Protein AF-A0A8J6C4V1-F1 (afdb_monomer_lite)

Structure (mmCIF, N/CA/C/O backbone):
data_AF-A0A8J6C4V1-F1
#
_entry.id   AF-A0A8J6C4V1-F1
#
loop_
_atom_site.group_PDB
_atom_site.id
_atom_site.type_symbol
_atom_site.label_atom_id
_atom_site.label_alt_id
_atom_site.label_comp_id
_atom_site.label_asym_id
_atom_site.label_entity_id
_atom_site.label_seq_id
_atom_site.pdbx_PDB_ins_code
_atom_site.Cartn_x
_atom_site.Cartn_y
_atom_site.Cartn_z
_atom_site.occupancy
_atom_site.B_iso_or_equiv
_atom_site.auth_seq_id
_atom_site.auth_comp_id
_atom_site.auth_asym_id
_atom_site.auth_atom_id
_atom_site.pdbx_PDB_model_num
ATOM 1 N N . MET A 1 1 ? 63.779 0.319 -56.008 1.00 41.22 1 MET A N 1
ATOM 2 C CA . MET A 1 1 ? 62.792 0.866 -55.053 1.00 41.22 1 MET A CA 1
ATOM 3 C C . MET A 1 1 ? 61.398 0.497 -55.548 1.00 41.22 1 MET A C 1
ATOM 5 O O . MET A 1 1 ? 60.950 1.071 -56.529 1.00 41.22 1 MET A O 1
ATOM 9 N N . ARG A 1 2 ? 60.771 -0.542 -54.977 1.00 37.91 2 ARG A N 1
ATOM 10 C CA . ARG A 1 2 ? 59.456 -1.060 -55.395 1.00 37.91 2 ARG A CA 1
ATOM 11 C C . ARG A 1 2 ? 58.472 -0.975 -54.223 1.00 37.91 2 ARG A C 1
ATOM 13 O O . ARG A 1 2 ? 58.735 -1.570 -53.189 1.00 37.91 2 ARG A O 1
ATOM 20 N N . GLY A 1 3 ? 57.364 -0.270 -54.456 1.00 39.12 3 GLY A N 1
ATOM 21 C CA . GLY A 1 3 ? 56.020 -0.587 -53.962 1.00 39.12 3 GLY A CA 1
ATOM 22 C C . GLY A 1 3 ? 55.715 -0.387 -52.476 1.00 39.12 3 GLY A C 1
ATOM 23 O O . GLY A 1 3 ? 55.813 -1.331 -51.702 1.00 39.12 3 GLY A O 1
ATOM 24 N N . SER A 1 4 ? 55.184 0.789 -52.120 1.00 46.56 4 SER A N 1
ATOM 25 C CA . SER A 1 4 ? 54.260 0.918 -50.984 1.00 46.56 4 SER A CA 1
ATOM 26 C C . SER A 1 4 ? 52.983 0.139 -51.295 1.00 46.56 4 SER A C 1
ATOM 28 O O . SER A 1 4 ? 52.171 0.576 -52.110 1.00 46.56 4 SER A O 1
ATOM 30 N N . ALA A 1 5 ? 52.796 -1.011 -50.650 1.00 43.22 5 ALA A N 1
ATOM 31 C CA . ALA A 1 5 ? 51.508 -1.685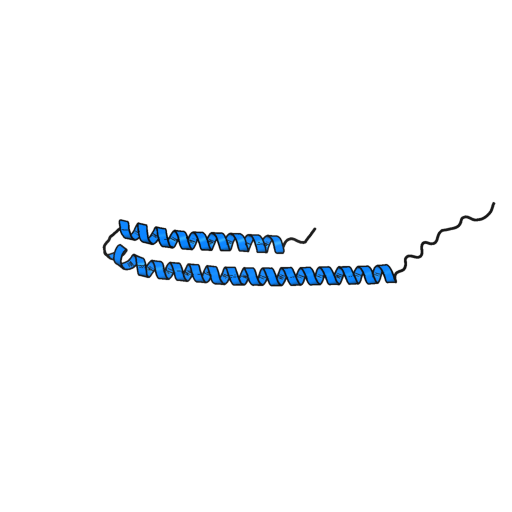 -50.609 1.00 43.22 5 ALA A CA 1
ATOM 32 C C . ALA A 1 5 ? 50.603 -0.946 -49.611 1.00 43.22 5 ALA A C 1
ATOM 34 O O . ALA A 1 5 ? 50.676 -1.152 -48.401 1.00 43.22 5 ALA A O 1
ATOM 35 N N . MET A 1 6 ? 49.758 -0.056 -50.134 1.00 44.97 6 MET A N 1
ATOM 36 C CA . MET A 1 6 ? 48.540 0.388 -49.458 1.00 44.97 6 MET A CA 1
ATOM 37 C C . MET A 1 6 ? 47.681 -0.854 -49.182 1.00 44.97 6 MET A C 1
ATOM 39 O O . MET A 1 6 ? 47.063 -1.406 -50.091 1.00 44.97 6 MET A O 1
ATOM 43 N N . SER A 1 7 ? 47.663 -1.314 -47.930 1.00 46.81 7 SER A N 1
ATOM 44 C CA . SER A 1 7 ? 46.695 -2.301 -47.453 1.00 46.81 7 SER A CA 1
ATOM 45 C C . SER A 1 7 ? 45.325 -1.631 -47.386 1.00 46.81 7 SER A C 1
ATOM 47 O O . SER A 1 7 ? 44.986 -0.977 -46.401 1.00 46.81 7 SER A O 1
ATOM 49 N N . LEU A 1 8 ? 44.553 -1.765 -48.463 1.00 43.28 8 LEU A N 1
ATOM 50 C CA . LEU A 1 8 ? 43.156 -1.360 -48.531 1.00 43.28 8 LEU A CA 1
ATOM 51 C C . LEU A 1 8 ? 42.333 -2.351 -47.694 1.00 43.28 8 LEU A C 1
ATOM 53 O O . LEU A 1 8 ? 41.912 -3.402 -48.176 1.00 43.28 8 LEU A O 1
ATOM 57 N N . THR A 1 9 ? 42.141 -2.050 -46.412 1.00 50.72 9 THR A N 1
ATOM 58 C CA . THR A 1 9 ? 41.232 -2.804 -45.546 1.00 50.72 9 THR A CA 1
ATOM 59 C C . THR A 1 9 ? 39.810 -2.568 -46.050 1.00 50.72 9 THR A C 1
ATOM 61 O O . THR A 1 9 ? 39.191 -1.548 -45.751 1.00 50.72 9 THR A O 1
ATOM 64 N N . ALA A 1 10 ? 39.299 -3.485 -46.870 1.00 47.03 10 ALA A N 1
ATOM 65 C CA . ALA A 1 10 ? 37.910 -3.491 -47.297 1.00 47.03 10 ALA A CA 1
ATOM 66 C C . ALA A 1 10 ? 37.016 -3.670 -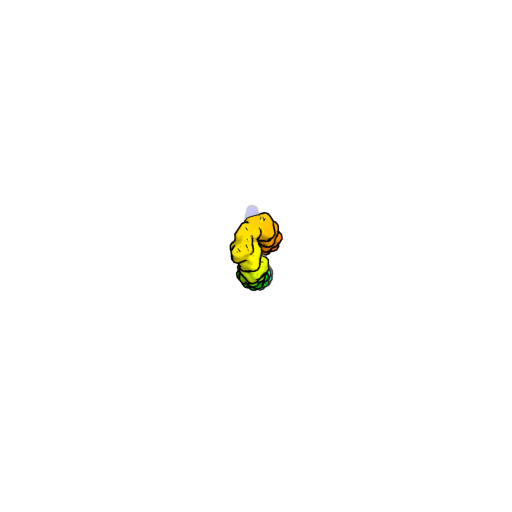46.058 1.00 47.03 10 ALA A C 1
ATOM 68 O O . ALA A 1 10 ? 36.832 -4.779 -45.557 1.00 47.03 10 ALA A O 1
ATOM 69 N N . GLN A 1 11 ? 36.482 -2.567 -45.531 1.00 53.81 11 GLN A N 1
ATOM 70 C CA . GLN A 1 11 ? 35.389 -2.612 -44.567 1.00 53.81 11 GLN A CA 1
ATOM 71 C C . GLN A 1 11 ? 34.190 -3.239 -45.278 1.00 53.81 11 GLN A C 1
ATOM 73 O O . GLN A 1 11 ? 33.615 -2.626 -46.170 1.00 53.81 11 GLN A O 1
ATOM 78 N N . ASN A 1 12 ? 33.844 -4.476 -44.922 1.00 55.84 12 ASN A N 1
ATOM 79 C CA . ASN A 1 12 ? 32.682 -5.169 -45.466 1.00 55.84 12 ASN A CA 1
ATOM 80 C C . ASN A 1 12 ? 31.396 -4.518 -44.902 1.00 55.84 12 ASN A C 1
ATOM 82 O O . ASN A 1 12 ? 31.078 -4.733 -43.726 1.00 55.84 12 AS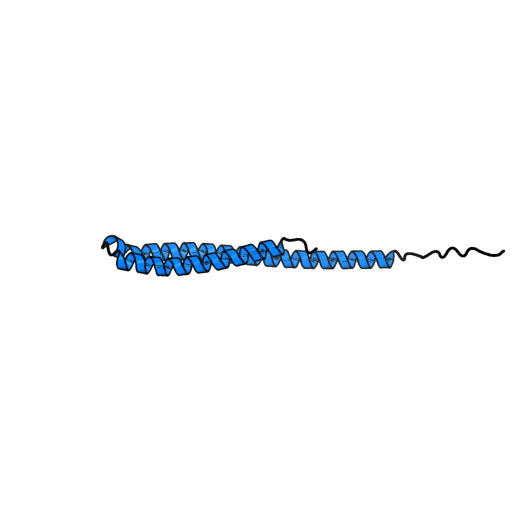N A O 1
ATOM 86 N N . PRO A 1 13 ? 30.642 -3.725 -45.690 1.00 56.53 13 PRO A N 1
ATOM 87 C CA . PRO A 1 13 ? 29.493 -2.965 -45.188 1.00 56.53 13 PRO A CA 1
ATOM 88 C C . PRO A 1 13 ? 28.340 -3.881 -44.752 1.00 56.53 13 PRO A C 1
ATOM 90 O O . PRO A 1 13 ? 27.543 -3.507 -43.892 1.00 56.53 13 PRO A O 1
ATOM 93 N N . ALA A 1 14 ? 28.286 -5.110 -45.279 1.00 57.16 14 ALA A N 1
ATOM 94 C CA . ALA A 1 14 ? 27.292 -6.108 -44.900 1.00 57.16 14 ALA A CA 1
ATOM 95 C C . ALA A 1 14 ? 27.454 -6.561 -43.435 1.00 57.16 14 ALA A C 1
ATOM 97 O O . ALA A 1 14 ? 26.462 -6.706 -42.724 1.00 57.16 14 ALA A O 1
ATOM 98 N N . GLY A 1 15 ? 28.692 -6.706 -42.945 1.00 56.50 15 GLY A N 1
ATOM 99 C CA . GLY A 1 15 ? 28.966 -7.069 -41.548 1.00 56.50 15 GLY A CA 1
ATOM 100 C C . GLY A 1 15 ? 28.569 -5.970 -40.556 1.00 56.50 15 GLY A C 1
ATOM 101 O O . GLY A 1 15 ? 27.987 -6.254 -39.508 1.00 56.50 15 GLY A O 1
ATOM 102 N N . ALA A 1 16 ? 28.802 -4.703 -40.913 1.00 60.34 16 ALA A N 1
ATOM 103 C CA . ALA A 1 16 ? 28.376 -3.549 -40.120 1.00 60.34 16 ALA A CA 1
ATOM 104 C C . ALA A 1 16 ? 26.841 -3.383 -40.103 1.00 60.34 16 ALA A C 1
ATOM 106 O O . ALA A 1 16 ? 26.258 -3.024 -39.075 1.00 60.34 16 ALA A O 1
ATOM 107 N N . PHE A 1 17 ? 26.167 -3.697 -41.213 1.00 60.66 17 PHE A N 1
ATOM 108 C CA . PHE A 1 17 ? 24.708 -3.639 -41.324 1.00 60.66 17 PHE A CA 1
ATOM 109 C C . PHE A 1 17 ? 24.006 -4.743 -40.515 1.00 60.66 17 PHE A C 1
ATOM 111 O O . PHE A 1 17 ? 23.119 -4.449 -39.717 1.00 60.66 17 PHE A O 1
ATOM 118 N N . VAL A 1 18 ? 24.445 -6.001 -40.623 1.00 66.75 18 VAL A N 1
ATOM 119 C CA . VAL A 1 18 ? 23.875 -7.107 -39.826 1.00 66.75 18 VAL A CA 1
ATOM 120 C C . VAL A 1 18 ? 24.123 -6.899 -38.327 1.00 66.75 18 VAL A C 1
ATOM 122 O O . VAL A 1 18 ? 23.217 -7.098 -37.518 1.00 66.75 18 VAL A O 1
ATOM 125 N N . THR A 1 19 ? 25.306 -6.405 -37.946 1.00 64.44 19 THR A N 1
ATOM 126 C CA . THR A 1 19 ? 25.625 -6.095 -36.540 1.00 64.44 19 THR A CA 1
ATOM 127 C C . THR A 1 19 ? 24.753 -4.962 -35.987 1.00 64.44 19 THR A C 1
ATOM 129 O O . THR A 1 19 ? 24.267 -5.037 -34.856 1.00 64.44 19 THR A O 1
ATOM 132 N N . SER A 1 20 ? 24.505 -3.914 -36.778 1.00 61.41 20 SER A N 1
ATOM 133 C CA . SER A 1 20 ? 23.657 -2.792 -36.355 1.00 61.41 20 SER A CA 1
ATOM 134 C C . SER A 1 20 ? 22.170 -3.153 -36.291 1.00 61.41 20 SER A C 1
ATOM 136 O O . SER A 1 20 ? 21.485 -2.674 -35.388 1.00 61.41 20 SER A O 1
ATOM 138 N N . ILE A 1 21 ? 21.674 -4.037 -37.163 1.00 66.44 21 ILE A N 1
ATOM 139 C CA . ILE A 1 21 ? 20.314 -4.590 -37.061 1.00 66.44 21 ILE A CA 1
ATOM 140 C C . ILE A 1 21 ? 20.173 -5.469 -35.816 1.00 66.44 21 ILE A C 1
ATOM 142 O O . ILE A 1 21 ? 19.238 -5.268 -35.041 1.00 66.44 21 ILE A O 1
ATOM 146 N N . GLY A 1 22 ? 21.111 -6.393 -35.581 1.00 62.47 22 GLY A N 1
ATOM 147 C CA . GLY A 1 22 ? 21.084 -7.275 -34.410 1.00 62.47 22 GLY A CA 1
ATOM 148 C C . GLY A 1 22 ? 21.048 -6.497 -33.091 1.00 62.47 22 GLY A C 1
ATOM 149 O O . GLY A 1 22 ? 20.217 -6.778 -32.230 1.00 62.47 22 GLY A O 1
ATOM 150 N N . LYS A 1 23 ? 21.865 -5.441 -32.974 1.00 60.06 23 LYS A N 1
ATOM 151 C CA . LYS A 1 23 ? 21.894 -4.561 -31.793 1.00 60.06 23 LYS A CA 1
ATOM 152 C C . LYS A 1 23 ? 20.604 -3.748 -31.611 1.00 60.06 23 LYS A C 1
ATOM 154 O O . LYS A 1 23 ? 20.192 -3.493 -30.485 1.00 60.06 23 LYS A O 1
ATOM 159 N N . ARG A 1 24 ? 19.948 -3.325 -32.697 1.00 57.81 24 ARG A N 1
ATOM 160 C CA . ARG A 1 24 ? 18.660 -2.605 -32.623 1.00 57.81 24 ARG A CA 1
ATOM 161 C C . ARG A 1 24 ? 17.524 -3.520 -32.169 1.00 57.81 24 ARG A C 1
ATOM 163 O O . ARG A 1 24 ? 16.693 -3.098 -31.369 1.00 57.81 24 ARG A O 1
ATOM 170 N N . LEU A 1 25 ? 17.509 -4.765 -32.647 1.00 62.03 25 LEU A N 1
ATOM 171 C CA . LEU A 1 25 ? 16.508 -5.760 -32.260 1.00 62.03 25 LEU A CA 1
ATOM 172 C C . LEU A 1 25 ? 16.631 -6.149 -30.781 1.00 62.03 25 LEU A C 1
ATOM 174 O O . LEU A 1 25 ? 15.614 -6.187 -30.092 1.00 62.03 25 LEU A O 1
ATOM 178 N N . SER A 1 26 ? 17.850 -6.362 -30.272 1.00 63.91 26 SER A N 1
ATOM 179 C CA . SER A 1 26 ? 18.060 -6.696 -28.855 1.00 63.91 26 SER A CA 1
ATOM 180 C C . SER A 1 26 ? 17.635 -5.555 -27.927 1.00 63.91 26 SER A C 1
ATOM 182 O O . SER A 1 26 ? 16.855 -5.768 -27.006 1.00 63.91 26 SER A O 1
ATOM 184 N N . VAL A 1 27 ? 18.031 -4.315 -28.238 1.00 67.25 27 VAL A N 1
ATOM 185 C CA . VAL A 1 27 ? 17.645 -3.129 -27.452 1.00 67.25 27 VAL A CA 1
ATOM 186 C C . VAL A 1 27 ? 16.127 -2.914 -27.459 1.00 67.25 27 VAL A C 1
ATOM 188 O O . VAL A 1 27 ? 15.549 -2.542 -26.437 1.00 67.25 27 VAL A O 1
ATOM 191 N N . SER A 1 28 ? 15.459 -3.172 -28.587 1.00 63.91 28 SER A N 1
ATOM 192 C CA . SER A 1 28 ? 13.997 -3.100 -28.686 1.00 63.91 28 SER A CA 1
ATOM 193 C C . SER A 1 28 ? 13.299 -4.156 -27.821 1.00 63.91 28 SER A C 1
ATOM 195 O O . SER A 1 28 ? 12.315 -3.833 -27.154 1.00 63.91 28 SER A O 1
ATOM 197 N N . ALA A 1 29 ? 13.794 -5.397 -27.811 1.00 67.06 29 ALA A N 1
ATOM 198 C CA . ALA A 1 29 ? 13.246 -6.476 -26.989 1.00 67.06 29 ALA A CA 1
ATOM 199 C C . ALA A 1 29 ? 13.436 -6.203 -25.485 1.00 67.06 29 ALA A C 1
ATOM 201 O O . ALA A 1 29 ? 12.481 -6.321 -24.715 1.00 67.06 29 ALA A O 1
ATOM 202 N N . ASP A 1 30 ? 14.619 -5.733 -25.082 1.00 76.81 30 ASP A N 1
ATOM 203 C CA . ASP A 1 30 ? 14.916 -5.361 -23.692 1.00 76.81 30 ASP A CA 1
ATOM 204 C C . ASP A 1 30 ? 14.044 -4.192 -23.214 1.00 76.81 30 ASP A C 1
ATOM 206 O O . ASP A 1 30 ? 13.563 -4.159 -22.080 1.00 76.81 30 ASP A O 1
ATOM 210 N N . THR A 1 31 ? 13.789 -3.226 -24.096 1.00 81.44 31 THR A N 1
ATOM 211 C CA . THR A 1 31 ? 12.945 -2.065 -23.788 1.00 81.44 31 THR A CA 1
ATOM 212 C C . THR A 1 31 ? 11.478 -2.464 -23.635 1.00 81.44 31 THR A C 1
ATOM 214 O O . THR A 1 31 ? 10.831 -2.042 -22.676 1.00 81.44 31 THR A O 1
ATOM 217 N N . ALA A 1 32 ? 10.964 -3.328 -24.515 1.00 81.69 32 ALA A N 1
ATOM 218 C CA . ALA A 1 32 ? 9.611 -3.865 -24.402 1.00 81.69 32 ALA A CA 1
ATOM 219 C C . ALA A 1 32 ? 9.430 -4.699 -23.119 1.00 81.69 32 ALA A C 1
ATOM 221 O O . ALA A 1 32 ? 8.438 -4.527 -22.409 1.00 81.69 32 ALA A O 1
ATOM 222 N N . GLY A 1 33 ? 10.411 -5.540 -22.770 1.00 84.75 33 GLY A N 1
ATOM 223 C CA . GLY A 1 33 ? 10.386 -6.340 -21.542 1.00 84.75 33 GLY A CA 1
ATOM 224 C C . GLY A 1 33 ? 10.358 -5.485 -20.271 1.00 84.75 33 GLY A C 1
ATOM 225 O O . GLY A 1 33 ? 9.530 -5.717 -19.385 1.00 84.75 33 GLY A O 1
ATOM 226 N N . ARG A 1 34 ? 11.200 -4.443 -20.200 1.00 87.19 34 ARG A N 1
ATOM 227 C CA . ARG A 1 34 ? 11.200 -3.481 -19.082 1.00 87.19 34 ARG A CA 1
ATOM 228 C C . ARG A 1 34 ? 9.873 -2.730 -18.969 1.00 87.19 34 ARG A C 1
ATOM 230 O O . ARG A 1 34 ? 9.345 -2.603 -17.865 1.00 87.19 34 ARG A O 1
ATOM 237 N N . ALA A 1 35 ? 9.300 -2.302 -20.094 1.00 87.94 35 ALA A N 1
ATOM 238 C CA . ALA A 1 35 ? 8.023 -1.592 -20.116 1.00 87.94 35 ALA A CA 1
ATOM 239 C C . ALA A 1 35 ? 6.859 -2.456 -19.601 1.00 87.94 35 ALA A C 1
ATOM 241 O O . ALA A 1 35 ? 6.072 -1.987 -18.777 1.00 87.94 35 ALA A O 1
ATOM 242 N N . ILE A 1 36 ? 6.775 -3.723 -20.027 1.00 91.62 36 ILE A N 1
ATOM 243 C CA . ILE A 1 36 ? 5.756 -4.668 -19.538 1.00 91.62 36 ILE A CA 1
ATOM 244 C C . ILE A 1 36 ? 5.912 -4.874 -18.031 1.00 91.62 36 ILE A C 1
ATOM 246 O O . ILE A 1 36 ? 4.941 -4.745 -17.287 1.00 91.62 36 ILE A O 1
ATOM 250 N N . LYS A 1 37 ? 7.139 -5.123 -17.557 1.00 91.69 37 LYS A N 1
ATOM 251 C CA . LYS A 1 37 ? 7.400 -5.321 -16.127 1.00 91.69 37 LYS A CA 1
ATOM 252 C C . LYS A 1 37 ? 7.010 -4.091 -15.300 1.00 91.69 37 LYS A C 1
ATOM 254 O O . LYS A 1 37 ? 6.354 -4.229 -14.269 1.00 91.69 37 LYS A O 1
ATOM 259 N N . ALA A 1 38 ? 7.338 -2.891 -15.775 1.00 92.44 38 ALA A N 1
ATOM 260 C CA . ALA A 1 38 ? 6.939 -1.649 -15.124 1.00 92.44 38 ALA A CA 1
ATOM 261 C C . ALA A 1 38 ? 5.408 -1.477 -15.080 1.00 92.44 38 ALA A C 1
ATOM 263 O O . ALA A 1 38 ? 4.875 -1.020 -14.070 1.00 92.44 38 ALA A O 1
ATOM 264 N N . GLN A 1 39 ? 4.681 -1.857 -16.138 1.00 94.31 39 GLN A N 1
ATOM 265 C CA . GLN A 1 39 ? 3.213 -1.833 -16.140 1.00 94.31 39 GLN A CA 1
ATOM 266 C C . GLN A 1 39 ? 2.614 -2.822 -15.134 1.00 94.31 39 GLN A C 1
ATOM 268 O O . GLN A 1 39 ? 1.703 -2.444 -14.397 1.00 94.31 39 GLN A O 1
ATOM 273 N N . THR A 1 40 ? 3.154 -4.040 -15.043 1.00 94.50 40 THR A N 1
ATOM 274 C CA . THR A 1 40 ? 2.730 -5.028 -14.040 1.00 94.50 40 THR A CA 1
ATOM 275 C C . THR A 1 40 ? 2.915 -4.488 -12.624 1.00 94.50 40 THR A C 1
ATOM 277 O O . THR A 1 40 ? 1.969 -4.480 -11.838 1.00 94.50 40 THR A O 1
ATOM 280 N N . LEU A 1 41 ? 4.091 -3.932 -12.315 1.00 94.88 41 LEU A N 1
ATOM 281 C CA . LEU A 1 41 ? 4.368 -3.340 -11.003 1.00 94.88 41 LEU A CA 1
ATOM 282 C C . LEU A 1 41 ? 3.424 -2.169 -10.684 1.00 94.88 41 LEU A C 1
ATOM 284 O O . LEU A 1 41 ? 2.962 -2.041 -9.550 1.00 94.88 41 LEU A O 1
ATOM 288 N N . LYS A 1 42 ? 3.083 -1.334 -11.677 1.00 95.38 42 LYS A N 1
ATOM 289 C CA . LYS A 1 42 ? 2.092 -0.253 -11.518 1.00 95.38 42 LYS A CA 1
ATOM 290 C C . LYS A 1 42 ? 0.700 -0.801 -11.196 1.00 95.38 42 LYS A C 1
ATOM 292 O O . LYS A 1 42 ? 0.054 -0.287 -10.285 1.00 95.38 42 LYS A O 1
ATOM 297 N N . ALA A 1 43 ? 0.255 -1.852 -11.885 1.00 96.69 43 ALA A N 1
ATOM 298 C CA . ALA A 1 43 ? -1.026 -2.499 -11.601 1.00 96.69 43 ALA A CA 1
ATOM 299 C C . ALA A 1 43 ? -1.060 -3.095 -10.182 1.00 96.69 43 ALA A C 1
ATOM 301 O O . ALA A 1 43 ? -2.029 -2.908 -9.446 1.00 96.69 43 ALA A O 1
ATOM 302 N N . GLU A 1 44 ? 0.025 -3.743 -9.751 1.00 96.38 44 GLU A N 1
ATOM 303 C CA . GLU A 1 44 ? 0.147 -4.272 -8.390 1.00 96.38 44 GLU A CA 1
ATOM 304 C C . GLU A 1 44 ? 0.115 -3.171 -7.322 1.00 96.38 44 GLU A C 1
ATOM 306 O O . GLU A 1 44 ? -0.528 -3.344 -6.283 1.00 9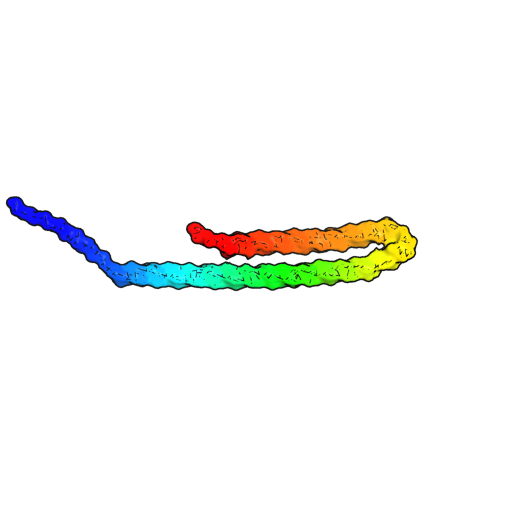6.38 44 GLU A O 1
ATOM 311 N N . ILE A 1 45 ? 0.766 -2.027 -7.568 1.00 97.62 45 ILE A N 1
ATOM 312 C CA . ILE A 1 45 ? 0.681 -0.852 -6.688 1.00 97.62 45 ILE A CA 1
ATOM 313 C C . ILE A 1 45 ? -0.774 -0.393 -6.564 1.00 97.62 45 ILE A C 1
ATOM 315 O O . ILE A 1 45 ? -1.255 -0.226 -5.445 1.00 97.62 45 ILE A O 1
ATOM 319 N N . MET A 1 46 ? -1.497 -0.252 -7.680 1.00 97.44 46 MET A N 1
ATOM 320 C CA . MET A 1 46 ? -2.903 0.176 -7.666 1.00 97.44 46 MET A CA 1
ATOM 321 C C . MET A 1 46 ? -3.791 -0.777 -6.853 1.00 97.44 46 MET A C 1
ATOM 323 O O . MET A 1 46 ? -4.623 -0.330 -6.061 1.00 97.44 46 MET A O 1
ATOM 327 N N . MET A 1 47 ? -3.590 -2.090 -6.995 1.00 97.38 47 MET A N 1
ATOM 328 C CA . MET A 1 47 ? -4.317 -3.096 -6.213 1.00 97.38 47 MET A CA 1
ATOM 329 C C . MET A 1 47 ? -4.031 -2.970 -4.709 1.00 97.38 47 MET A C 1
ATOM 331 O O . MET A 1 47 ? -4.947 -3.051 -3.883 1.00 97.38 47 MET A O 1
ATOM 335 N N . LYS A 1 48 ? -2.773 -2.718 -4.328 1.00 97.19 48 LYS A N 1
ATOM 336 C CA . LYS A 1 48 ? -2.385 -2.515 -2.923 1.00 97.19 48 LYS A CA 1
ATOM 337 C C . LYS A 1 48 ? -2.931 -1.212 -2.356 1.00 97.19 48 LYS A C 1
ATOM 339 O O . LYS A 1 48 ? -3.430 -1.207 -1.235 1.00 97.19 48 LYS A O 1
ATOM 344 N N . GLU A 1 49 ? -2.930 -0.133 -3.131 1.00 97.62 49 GLU A N 1
ATOM 345 C CA . GLU A 1 49 ? -3.569 1.129 -2.748 1.00 97.62 49 GLU A CA 1
ATOM 346 C C . GLU A 1 49 ? -5.084 0.950 -2.536 1.00 97.62 49 GLU A C 1
ATOM 348 O O . GLU A 1 49 ? -5.641 1.474 -1.568 1.00 97.62 49 GLU A O 1
ATOM 353 N N . GLY A 1 50 ? -5.752 0.153 -3.378 1.00 97.62 50 GLY A N 1
ATOM 354 C CA . GLY A 1 50 ? -7.149 -0.253 -3.176 1.00 97.62 50 GLY A CA 1
ATOM 355 C C . GLY A 1 50 ? -7.355 -1.086 -1.904 1.00 97.62 50 GLY A C 1
ATOM 356 O O . GLY A 1 50 ? -8.308 -0.867 -1.153 1.00 97.62 50 GLY A O 1
ATOM 357 N N . THR A 1 51 ? -6.415 -1.982 -1.605 1.00 97.31 51 THR A N 1
ATOM 358 C CA . THR A 1 51 ? -6.427 -2.780 -0.370 1.00 97.31 51 THR A CA 1
ATOM 359 C C . THR A 1 51 ? -6.290 -1.886 0.864 1.00 97.31 51 THR A C 1
ATOM 361 O O . THR A 1 51 ? -7.069 -2.028 1.799 1.00 97.31 51 THR A O 1
ATOM 364 N N . ILE A 1 52 ? -5.388 -0.895 0.856 1.00 97.75 52 ILE A N 1
ATOM 365 C CA . ILE A 1 52 ? -5.252 0.081 1.954 1.00 97.75 52 ILE A CA 1
ATOM 366 C C . ILE A 1 52 ? -6.569 0.825 2.195 1.00 97.75 52 ILE A C 1
ATOM 368 O O . ILE A 1 52 ? -6.956 1.030 3.346 1.00 97.75 52 ILE A O 1
ATOM 372 N N . LYS A 1 53 ? -7.272 1.234 1.130 1.00 97.88 53 LYS A N 1
ATOM 373 C CA . LYS A 1 53 ? -8.587 1.884 1.262 1.00 97.88 53 LYS A CA 1
ATOM 374 C C . LYS A 1 53 ? -9.597 0.964 1.951 1.00 97.88 53 LYS A C 1
ATOM 376 O O . LYS A 1 53 ? -10.276 1.414 2.868 1.00 97.88 53 LYS A O 1
ATOM 381 N N . SER A 1 54 ? -9.636 -0.309 1.562 1.00 97.88 54 SER A N 1
ATOM 382 C CA . SER A 1 54 ? -10.531 -1.313 2.155 1.00 97.88 54 SER A CA 1
ATOM 383 C C . SER A 1 54 ? -10.206 -1.554 3.634 1.00 97.88 54 SER A C 1
ATOM 385 O O . SER A 1 54 ? -11.087 -1.476 4.481 1.00 97.88 54 SER A O 1
ATOM 387 N N . VAL A 1 55 ? -8.921 -1.698 3.977 1.00 97.62 55 VAL A N 1
ATOM 388 C CA . VAL A 1 55 ? -8.453 -1.856 5.367 1.00 97.62 55 VAL A CA 1
ATOM 389 C C . VAL A 1 55 ? -8.842 -0.652 6.236 1.00 97.62 55 VAL A C 1
ATOM 391 O O . VAL A 1 55 ? -9.231 -0.819 7.388 1.00 97.62 55 VAL A O 1
ATOM 394 N N . LYS A 1 56 ? -8.794 0.574 5.699 1.00 97.44 56 LYS A N 1
ATOM 395 C CA . LYS A 1 56 ? -9.257 1.772 6.424 1.00 97.44 56 LYS A CA 1
ATOM 396 C C . LYS A 1 56 ? -10.774 1.793 6.638 1.00 97.44 56 LYS A C 1
ATOM 398 O O . LYS A 1 56 ? -11.225 2.291 7.666 1.00 97.44 56 LYS A O 1
ATOM 403 N N . GLN A 1 57 ? -11.552 1.276 5.689 1.00 97.81 57 GLN A N 1
ATOM 404 C CA . GLN A 1 57 ? -13.004 1.142 5.841 1.00 97.81 57 GLN A CA 1
ATOM 405 C C . GLN A 1 57 ? -13.348 0.086 6.899 1.00 97.81 57 GLN A C 1
ATOM 407 O O . GLN A 1 57 ? -14.140 0.365 7.796 1.00 97.81 57 GLN A O 1
ATOM 412 N N . GLU A 1 58 ? -12.694 -1.079 6.846 1.00 97.44 58 GLU A N 1
ATOM 413 C CA . GLU A 1 58 ? -12.800 -2.137 7.860 1.00 97.44 58 GLU A CA 1
ATOM 414 C C . GLU A 1 58 ? -12.471 -1.606 9.262 1.00 97.44 58 GLU A C 1
ATOM 416 O O . GLU A 1 58 ? -13.226 -1.847 10.202 1.00 97.44 58 GLU A O 1
ATOM 421 N N . PHE A 1 59 ? -11.388 -0.829 9.395 1.00 97.69 59 PHE A N 1
ATOM 422 C CA . PHE A 1 59 ? -11.007 -0.187 10.654 1.00 97.69 59 PHE A CA 1
ATOM 423 C C . PHE A 1 59 ? -12.135 0.683 11.216 1.00 97.69 59 PHE A C 1
ATOM 425 O O . PHE A 1 59 ? -12.469 0.563 12.391 1.00 97.69 59 PHE A O 1
ATOM 432 N N . GLY A 1 60 ? -12.733 1.539 10.380 1.00 95.38 60 GLY A N 1
ATOM 433 C CA . GLY A 1 60 ? -13.807 2.434 10.805 1.00 95.38 60 GLY A CA 1
ATOM 434 C C . GLY A 1 60 ? -15.003 1.678 11.384 1.00 95.38 60 GLY A C 1
ATOM 435 O O . GLY A 1 60 ? -15.530 2.074 12.418 1.00 95.38 60 GLY A O 1
ATOM 436 N N . VAL A 1 61 ? -15.383 0.558 10.763 1.00 97.12 61 VAL A N 1
ATOM 437 C CA . VAL A 1 61 ? -16.453 -0.316 11.269 1.00 97.12 61 VAL A CA 1
ATOM 438 C C . VAL A 1 61 ? -16.038 -0.995 12.576 1.00 97.12 61 VAL A C 1
ATOM 440 O O . VAL A 1 61 ? -16.812 -1.015 13.529 1.00 97.12 61 VAL A O 1
ATOM 443 N N . ALA A 1 62 ? -14.815 -1.525 12.637 1.00 95.50 62 ALA A N 1
ATOM 444 C CA . ALA A 1 62 ? -14.318 -2.273 13.789 1.00 95.50 62 ALA A CA 1
ATOM 445 C C . ALA A 1 62 ? -14.150 -1.405 15.047 1.00 95.50 62 ALA A C 1
ATOM 447 O O . ALA A 1 62 ? -14.408 -1.871 16.152 1.00 95.50 62 ALA A O 1
ATOM 448 N N . VAL A 1 63 ? -13.727 -0.149 14.886 1.00 97.25 63 VAL A N 1
ATOM 449 C CA . VAL A 1 63 ? -13.412 0.746 16.008 1.00 97.25 63 VAL A CA 1
ATOM 450 C C . VAL A 1 63 ? -14.636 1.506 16.534 1.00 97.25 63 VAL A C 1
ATOM 452 O O . VAL A 1 63 ? -14.614 2.001 17.659 1.00 97.25 63 VAL A O 1
ATOM 455 N N . TYR A 1 64 ? -15.712 1.601 15.743 1.00 96.50 64 TYR A N 1
ATOM 456 C CA . TYR A 1 64 ? -16.852 2.479 16.030 1.00 96.50 64 TYR A CA 1
ATOM 457 C C . TYR A 1 64 ? -17.490 2.214 17.399 1.00 96.50 64 TYR A C 1
ATOM 459 O O . TYR A 1 64 ? -17.652 3.139 18.191 1.00 96.50 64 TYR A O 1
ATOM 467 N N . ALA A 1 65 ? -17.794 0.951 17.709 1.00 95.25 65 ALA A N 1
ATOM 468 C CA . ALA A 1 65 ? -18.430 0.584 18.974 1.00 95.25 65 ALA A CA 1
ATOM 469 C C . ALA A 1 65 ? -17.541 0.892 20.193 1.00 95.25 65 ALA A C 1
ATOM 471 O O . ALA A 1 65 ? -18.042 1.263 21.254 1.00 95.25 65 ALA A O 1
ATOM 472 N N . SER A 1 66 ? -16.223 0.748 20.051 1.00 95.38 66 SER A N 1
ATOM 473 C CA . SER A 1 66 ? -15.253 1.038 21.113 1.00 95.38 66 SER A CA 1
ATOM 474 C C . SER A 1 66 ? -15.087 2.546 21.310 1.00 95.38 66 SER A C 1
ATOM 476 O O . SER A 1 66 ? -15.031 3.012 22.447 1.00 95.38 66 SER A O 1
ATOM 478 N N . MET A 1 67 ? -15.125 3.328 20.225 1.00 95.56 67 MET A N 1
ATOM 479 C CA . MET A 1 67 ? -15.144 4.793 20.294 1.00 95.56 67 MET A CA 1
ATOM 480 C C . MET A 1 67 ? -16.427 5.330 20.935 1.00 95.56 67 MET A C 1
ATOM 482 O O . MET A 1 67 ? -16.349 6.227 21.771 1.00 95.56 67 MET A O 1
ATOM 486 N N . GLU A 1 68 ? -17.591 4.774 20.589 1.00 97.44 68 GLU A N 1
ATOM 487 C CA . GLU A 1 68 ? -18.884 5.153 21.177 1.00 97.44 68 GLU A CA 1
ATOM 488 C C . GLU A 1 68 ? -18.908 4.913 22.694 1.00 97.44 68 GLU A C 1
ATOM 490 O O . GLU A 1 68 ? -19.390 5.748 23.457 1.00 97.44 68 GLU A O 1
ATOM 495 N N . LYS A 1 69 ? -18.320 3.801 23.147 1.00 96.25 69 LYS A N 1
ATOM 496 C CA . LYS A 1 69 ? -18.198 3.452 24.572 1.00 96.25 69 LYS A CA 1
ATOM 497 C C . LYS A 1 69 ? -17.101 4.227 25.310 1.00 96.25 69 LYS A C 1
ATOM 499 O O . LYS A 1 69 ? -16.980 4.079 26.523 1.00 96.25 69 LYS A O 1
ATOM 504 N N . GLY A 1 70 ? -16.285 5.013 24.604 1.00 96.31 70 GLY A N 1
ATOM 505 C CA . GLY A 1 70 ? -15.111 5.674 25.176 1.00 96.31 70 GLY A CA 1
ATOM 506 C C . GLY A 1 70 ? -14.009 4.702 25.616 1.00 96.31 70 GLY A C 1
ATOM 507 O O . GLY A 1 70 ? -13.162 5.070 26.430 1.00 96.31 70 GLY A O 1
ATOM 508 N N . ASP A 1 71 ? -14.001 3.472 25.093 1.00 96.25 71 ASP A N 1
ATOM 509 C CA . ASP A 1 71 ? -12.988 2.465 25.405 1.00 96.25 71 ASP A CA 1
ATOM 510 C C . ASP A 1 71 ? -11.693 2.768 24.642 1.00 96.25 71 ASP A C 1
ATOM 512 O O . ASP A 1 71 ? -11.456 2.329 23.509 1.00 96.25 71 ASP A O 1
ATOM 516 N N . GLN A 1 72 ? -10.845 3.576 25.277 1.00 95.88 72 GLN A N 1
ATOM 517 C CA . GLN A 1 72 ? -9.560 3.983 24.719 1.00 95.88 72 GLN A CA 1
ATOM 518 C C . GLN A 1 72 ? -8.587 2.811 24.563 1.00 95.88 72 GLN A C 1
ATOM 520 O O . GLN A 1 72 ? -7.786 2.817 23.627 1.00 95.88 72 GLN A O 1
ATOM 525 N N . ALA A 1 73 ? -8.647 1.816 25.452 1.00 96.75 73 ALA A N 1
ATOM 526 C CA . ALA A 1 73 ? -7.738 0.677 25.415 1.00 96.75 73 ALA A CA 1
ATOM 527 C C . ALA A 1 73 ? -8.017 -0.186 24.181 1.00 96.75 73 ALA A C 1
ATOM 529 O O . ALA A 1 73 ? -7.098 -0.497 23.418 1.00 96.75 73 ALA A O 1
ATOM 530 N N . ASP A 1 74 ? -9.288 -0.505 23.938 1.00 94.50 74 ASP A N 1
ATOM 531 C CA . ASP A 1 74 ? -9.673 -1.291 22.772 1.00 94.50 74 ASP A CA 1
ATOM 532 C C . ASP A 1 74 ? -9.508 -0.501 21.465 1.00 94.50 74 ASP A C 1
ATOM 534 O O . ASP A 1 74 ? -8.982 -1.026 20.484 1.00 94.50 74 ASP A O 1
ATOM 538 N N . THR A 1 75 ? -9.822 0.798 21.472 1.00 96.56 75 THR A N 1
ATOM 539 C CA . THR A 1 75 ? -9.564 1.691 20.328 1.00 96.56 75 THR A CA 1
ATOM 540 C C . THR A 1 75 ? -8.083 1.690 19.932 1.00 96.56 75 THR A C 1
ATOM 542 O O . THR A 1 75 ? -7.755 1.566 18.749 1.00 96.56 75 THR A O 1
ATOM 545 N N . ALA A 1 76 ? -7.172 1.793 20.906 1.00 96.69 76 ALA A N 1
ATOM 546 C CA . ALA A 1 76 ? -5.732 1.774 20.657 1.00 96.69 76 ALA A CA 1
ATOM 547 C C . ALA A 1 76 ? -5.251 0.409 20.142 1.00 96.69 76 ALA A C 1
ATOM 549 O O . ALA A 1 76 ? -4.432 0.356 19.220 1.00 96.69 76 ALA A O 1
ATOM 550 N N . ARG A 1 77 ? -5.786 -0.689 20.693 1.00 97.25 77 ARG A N 1
ATOM 551 C CA . ARG A 1 77 ? -5.493 -2.054 20.236 1.00 97.25 77 ARG A CA 1
ATOM 552 C C . ARG A 1 77 ? -5.897 -2.243 18.773 1.00 97.25 77 ARG A C 1
ATOM 554 O O . ARG A 1 77 ? -5.053 -2.602 17.952 1.00 97.25 77 ARG A O 1
ATOM 561 N N . VAL A 1 78 ? -7.153 -1.938 18.440 1.00 96.31 78 VAL A N 1
ATOM 562 C CA . VAL A 1 78 ? -7.687 -2.047 17.074 1.00 96.31 78 VAL A CA 1
ATOM 563 C C . VAL A 1 78 ? -6.890 -1.152 16.124 1.00 96.31 78 VAL A C 1
ATOM 565 O O . VAL A 1 78 ? -6.474 -1.592 15.055 1.00 96.31 78 VAL A O 1
ATOM 568 N N . PHE A 1 79 ? -6.581 0.084 16.517 1.00 97.06 79 PHE A N 1
ATOM 569 C CA . PHE A 1 79 ? -5.745 0.959 15.697 1.00 97.06 79 PHE A CA 1
ATOM 570 C C . PHE A 1 79 ? -4.364 0.356 15.403 1.00 97.06 79 PHE A C 1
ATOM 572 O O . PHE A 1 79 ? -3.919 0.396 14.256 1.00 97.06 79 PHE A O 1
ATOM 579 N N . GLY A 1 80 ? -3.697 -0.231 16.401 1.00 97.62 80 GLY A N 1
ATOM 580 C CA . GLY A 1 80 ? -2.387 -0.864 16.231 1.00 97.62 80 GLY A CA 1
ATOM 581 C C . GLY A 1 80 ? -2.396 -2.005 15.208 1.00 97.62 80 GLY A C 1
ATOM 582 O O . GLY A 1 80 ? -1.529 -2.055 14.331 1.00 97.62 80 GLY A O 1
ATOM 583 N N . GLU A 1 81 ? -3.407 -2.874 15.266 1.00 96.38 81 GLU A N 1
ATOM 584 C CA . GLU A 1 81 ? -3.579 -3.999 14.336 1.00 96.38 81 GLU A CA 1
ATOM 585 C C . GLU A 1 81 ? -3.732 -3.520 12.885 1.00 96.38 81 GLU A C 1
ATOM 587 O O . GLU A 1 81 ? -3.021 -3.967 11.977 1.00 96.38 81 GLU A O 1
ATOM 592 N N . PHE A 1 82 ? -4.625 -2.555 12.658 1.00 98.00 82 PHE A N 1
ATOM 593 C CA . PHE A 1 82 ? -4.880 -2.018 11.322 1.00 98.00 82 PHE A CA 1
ATOM 594 C C . PHE A 1 82 ? -3.715 -1.171 10.804 1.00 98.00 82 PHE A C 1
ATOM 596 O O . PHE A 1 82 ? -3.374 -1.246 9.619 1.00 98.00 82 PHE A O 1
ATOM 603 N N . LYS A 1 83 ? -3.054 -0.413 11.684 1.00 97.25 83 LYS A N 1
ATOM 604 C CA . LYS A 1 83 ? -1.853 0.349 11.345 1.00 97.25 83 LYS A CA 1
ATOM 605 C C . LYS A 1 83 ? -0.735 -0.568 10.857 1.00 97.25 83 LYS A C 1
ATOM 607 O O . LYS A 1 83 ? -0.159 -0.286 9.811 1.00 97.25 83 LYS A O 1
ATOM 612 N N . SER A 1 84 ? -0.475 -1.677 11.550 1.00 97.50 84 SER A N 1
ATOM 613 C CA . SER A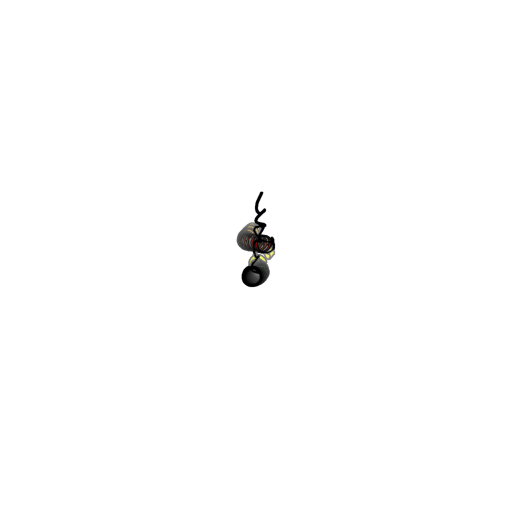 1 84 ? 0.554 -2.640 11.141 1.00 97.50 84 SER A CA 1
ATOM 614 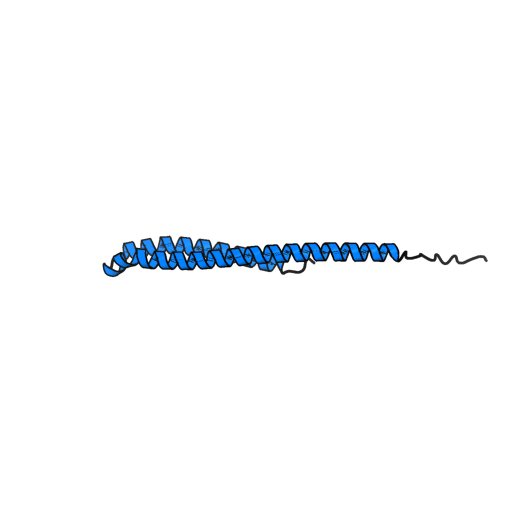C C . SER A 1 84 ? 0.292 -3.201 9.734 1.00 97.50 84 SER A C 1
ATOM 616 O O . SER A 1 84 ? 1.199 -3.220 8.900 1.00 97.50 84 SER A O 1
ATOM 618 N N . ARG A 1 85 ? -0.965 -3.557 9.418 1.00 97.31 85 ARG A N 1
ATOM 619 C CA . ARG A 1 85 ? -1.360 -4.003 8.064 1.00 97.31 85 ARG A CA 1
ATOM 620 C C . ARG A 1 85 ? -1.118 -2.921 7.006 1.00 97.31 85 ARG A C 1
ATOM 622 O O . ARG A 1 85 ? -0.592 -3.217 5.934 1.00 97.31 85 ARG A O 1
ATOM 629 N N . ILE A 1 86 ? -1.492 -1.672 7.291 1.00 97.81 86 ILE A N 1
ATOM 630 C CA . ILE A 1 86 ? -1.290 -0.543 6.368 1.00 97.81 86 ILE A CA 1
ATOM 631 C C . ILE A 1 86 ? 0.203 -0.261 6.159 1.00 97.81 86 ILE A C 1
ATOM 633 O O . ILE A 1 86 ? 0.623 -0.022 5.027 1.00 97.81 86 ILE A O 1
ATOM 637 N N . ASP A 1 87 ? 1.009 -0.309 7.218 1.00 98.00 87 ASP A N 1
ATOM 638 C CA . ASP A 1 87 ? 2.451 -0.069 7.146 1.00 98.00 87 ASP A CA 1
ATOM 639 C C . ASP A 1 87 ? 3.155 -1.138 6.293 1.00 98.00 87 ASP A C 1
ATOM 641 O O . ASP A 1 87 ? 3.983 -0.794 5.448 1.00 98.00 87 ASP A O 1
ATOM 645 N N . ALA A 1 88 ? 2.766 -2.412 6.423 1.00 97.81 88 ALA A N 1
ATOM 646 C CA . ALA A 1 88 ? 3.270 -3.492 5.571 1.00 97.81 88 ALA A CA 1
ATOM 647 C C . ALA A 1 88 ? 2.938 -3.260 4.085 1.00 97.81 88 ALA A C 1
ATOM 649 O O . ALA A 1 88 ? 3.821 -3.318 3.227 1.00 97.81 88 ALA A O 1
ATOM 650 N N . LEU A 1 89 ? 1.686 -2.903 3.774 1.00 97.69 89 LEU A N 1
ATOM 651 C CA . LEU A 1 89 ? 1.268 -2.591 2.402 1.00 97.69 89 LEU A CA 1
ATOM 652 C C . LEU A 1 89 ? 2.031 -1.389 1.826 1.00 97.69 89 LEU A C 1
ATOM 654 O O . LEU A 1 89 ? 2.429 -1.410 0.660 1.00 97.69 89 LEU A O 1
ATOM 658 N N . ASN A 1 90 ? 2.274 -0.357 2.637 1.00 98.00 90 ASN A N 1
ATOM 659 C CA . ASN A 1 90 ? 3.062 0.807 2.233 1.00 98.00 90 ASN A CA 1
ATOM 660 C C . ASN A 1 90 ? 4.525 0.447 1.951 1.00 98.00 90 ASN A C 1
ATOM 662 O O . ASN A 1 90 ? 5.085 0.938 0.969 1.00 98.00 90 ASN A O 1
ATOM 666 N N . ALA A 1 91 ? 5.136 -0.419 2.763 1.00 97.94 91 ALA A N 1
ATOM 667 C CA . ALA A 1 91 ? 6.497 -0.896 2.528 1.00 97.94 91 ALA A CA 1
ATOM 668 C C . ALA A 1 91 ? 6.601 -1.653 1.194 1.00 97.94 91 ALA A C 1
ATOM 670 O O . ALA A 1 91 ? 7.517 -1.413 0.406 1.00 97.94 91 ALA A O 1
ATOM 671 N N . GLU A 1 92 ? 5.620 -2.502 0.883 1.00 96.69 92 GLU A N 1
ATOM 672 C CA . GLU A 1 92 ? 5.571 -3.209 -0.399 1.00 96.69 92 GLU A CA 1
ATOM 673 C C . GLU A 1 92 ? 5.363 -2.272 -1.596 1.00 96.69 92 GLU A C 1
ATOM 675 O O . GLU A 1 92 ? 5.957 -2.490 -2.655 1.00 96.69 92 GLU A O 1
ATOM 680 N N . ILE A 1 93 ? 4.528 -1.236 -1.452 1.00 97.56 93 ILE A N 1
ATOM 681 C CA . ILE A 1 93 ? 4.352 -0.201 -2.481 1.00 97.56 93 ILE A CA 1
ATOM 682 C C . ILE A 1 93 ? 5.670 0.546 -2.702 1.00 97.56 93 ILE A C 1
ATOM 684 O O . ILE A 1 93 ? 6.064 0.757 -3.848 1.00 97.56 93 ILE A O 1
ATOM 688 N N . ALA A 1 94 ? 6.365 0.927 -1.628 1.00 97.50 94 ALA A N 1
ATOM 689 C CA . ALA A 1 94 ? 7.647 1.618 -1.717 1.00 97.50 94 ALA A CA 1
ATOM 690 C C . ALA A 1 94 ? 8.697 0.767 -2.449 1.00 97.50 94 ALA A C 1
ATOM 692 O O . ALA A 1 94 ? 9.336 1.262 -3.375 1.00 97.50 94 ALA A O 1
ATOM 693 N N . ALA A 1 95 ? 8.806 -0.523 -2.114 1.00 96.94 95 ALA A N 1
ATOM 694 C CA . ALA A 1 95 ? 9.708 -1.453 -2.793 1.00 96.94 95 ALA A CA 1
ATOM 695 C C . ALA A 1 95 ? 9.407 -1.564 -4.300 1.00 96.94 95 ALA A C 1
ATOM 697 O O . ALA A 1 95 ? 10.314 -1.462 -5.123 1.00 96.94 95 ALA A O 1
ATOM 698 N N . LYS A 1 96 ? 8.129 -1.686 -4.683 1.00 95.44 96 LYS A N 1
ATOM 699 C CA . LYS A 1 96 ? 7.722 -1.751 -6.101 1.00 95.44 96 LYS A CA 1
ATOM 700 C C . LYS A 1 96 ? 7.976 -0.445 -6.850 1.00 95.44 96 LYS A C 1
ATOM 702 O O . LYS A 1 96 ? 8.357 -0.467 -8.017 1.00 95.44 96 LYS A O 1
ATOM 707 N N . ARG A 1 97 ? 7.786 0.703 -6.192 1.00 95.75 97 ARG A N 1
ATOM 708 C CA . ARG A 1 97 ? 8.107 2.017 -6.772 1.00 95.75 97 ARG A CA 1
ATOM 709 C C . ARG A 1 97 ? 9.607 2.165 -7.024 1.00 95.75 97 ARG A C 1
ATOM 711 O O . ARG A 1 97 ? 9.972 2.696 -8.068 1.00 95.75 97 ARG A O 1
ATOM 718 N N . LEU A 1 98 ? 10.454 1.667 -6.121 1.00 95.44 98 LEU A N 1
ATOM 719 C CA . LEU A 1 98 ? 11.903 1.615 -6.337 1.00 95.44 98 LEU A CA 1
ATOM 720 C C . LEU A 1 98 ? 12.259 0.701 -7.513 1.00 95.44 98 LEU A C 1
ATOM 722 O O . LEU A 1 98 ? 13.041 1.093 -8.369 1.00 95.44 98 LEU A O 1
ATOM 726 N N . GLU A 1 99 ? 11.635 -0.473 -7.618 1.00 93.44 99 GLU A N 1
ATOM 727 C CA . GLU A 1 99 ? 11.885 -1.384 -8.741 1.00 93.44 99 GLU A CA 1
ATOM 728 C C . GLU A 1 99 ? 11.521 -0.758 -10.097 1.00 93.44 99 GLU A C 1
ATOM 730 O O . GLU A 1 99 ? 12.281 -0.884 -11.053 1.00 93.44 99 GLU A O 1
ATOM 735 N N . ILE A 1 100 ? 10.411 -0.016 -10.180 1.00 91.62 100 ILE A N 1
ATOM 736 C CA . ILE A 1 100 ? 10.064 0.750 -11.389 1.00 91.62 100 ILE A CA 1
ATOM 737 C C . ILE A 1 100 ? 11.145 1.790 -11.709 1.00 91.62 100 ILE A C 1
ATOM 739 O O . ILE A 1 100 ? 11.550 1.903 -12.862 1.00 91.62 100 ILE A O 1
ATOM 743 N N . GLN A 1 101 ? 11.641 2.523 -10.707 1.00 91.31 101 GLN A N 1
ATOM 744 C CA . GLN A 1 101 ? 12.701 3.515 -10.916 1.00 91.31 101 GLN A CA 1
ATOM 745 C C . GLN A 1 101 ? 13.994 2.881 -11.441 1.00 91.31 101 GLN A C 1
ATOM 747 O O . GLN A 1 101 ? 14.659 3.480 -12.281 1.00 91.31 101 GLN A O 1
ATOM 752 N N . GLU A 1 102 ? 14.346 1.676 -10.988 1.00 89.81 102 GLU A N 1
ATOM 753 C CA . GLU A 1 102 ? 15.500 0.946 -11.522 1.00 89.81 102 GLU A CA 1
ATOM 754 C C . GLU A 1 102 ? 15.275 0.466 -12.964 1.00 89.81 102 GLU A C 1
ATOM 756 O O . GLU A 1 102 ? 16.211 0.479 -13.761 1.00 89.81 102 GLU A O 1
ATOM 761 N N . LEU A 1 103 ? 14.045 0.090 -13.333 1.00 86.50 103 LEU A N 1
ATOM 762 C CA . LEU A 1 103 ? 13.703 -0.296 -14.709 1.00 86.50 103 LEU A CA 1
ATOM 763 C C . LEU A 1 103 ? 13.723 0.887 -15.689 1.00 86.50 103 LEU A C 1
ATOM 765 O O . LEU A 1 103 ? 13.992 0.679 -16.873 1.00 86.50 103 LEU A O 1
ATOM 769 N N . ASP A 1 104 ? 13.457 2.101 -15.204 1.00 79.44 104 ASP A N 1
ATOM 770 C CA . ASP A 1 104 ? 13.457 3.330 -16.006 1.00 79.44 104 ASP A CA 1
ATOM 771 C C . ASP A 1 104 ? 14.874 3.894 -16.243 1.00 79.44 104 ASP A C 1
ATOM 773 O O . ASP A 1 104 ? 15.063 4.748 -17.115 1.00 79.44 104 ASP A O 1
ATOM 777 N N . LYS A 1 105 ? 15.898 3.421 -15.515 1.00 77.81 105 LYS A N 1
ATOM 778 C CA . LYS A 1 105 ? 17.286 3.828 -15.773 1.00 77.81 105 LYS A CA 1
ATOM 779 C C . LYS A 1 105 ? 17.778 3.190 -17.080 1.00 77.81 105 LYS A C 1
ATOM 781 O O . LYS A 1 105 ? 17.699 1.967 -17.231 1.00 77.81 105 LYS A O 1
ATOM 786 N N . PRO A 1 106 ? 18.319 3.973 -18.033 1.00 58.03 106 PRO A N 1
ATOM 787 C CA . PRO A 1 106 ? 18.927 3.403 -19.224 1.00 58.03 106 PRO A CA 1
ATOM 788 C C . PRO A 1 106 ? 20.088 2.501 -18.797 1.00 58.03 106 PRO A C 1
ATOM 790 O O . PRO A 1 106 ? 20.964 2.924 -18.044 1.00 58.03 106 PRO A O 1
ATOM 793 N N . SER A 1 107 ? 20.069 1.253 -19.266 1.00 58.78 107 SER A N 1
ATOM 794 C CA . SER A 1 107 ? 21.199 0.329 -19.150 1.00 58.78 107 SER A CA 1
ATOM 795 C C . SER A 1 107 ? 22.433 1.013 -19.739 1.00 58.78 107 SER A C 1
ATOM 797 O O . SER A 1 107 ? 22.454 1.236 -20.952 1.00 58.78 107 SER A O 1
ATOM 799 N N . GLN A 1 108 ? 23.376 1.414 -18.878 1.00 45.78 108 GLN A N 1
ATOM 800 C CA . GLN A 1 108 ? 24.668 1.964 -19.296 1.00 45.78 108 GLN A CA 1
ATOM 801 C C . GLN A 1 108 ? 25.480 0.930 -20.073 1.00 45.78 108 GLN A C 1
ATOM 803 O O . GLN A 1 108 ? 25.380 -0.271 -19.730 1.00 45.78 108 GLN A O 1
#

Radius of gyration: 29.74 Å; chains: 1; bounding box: 82×13×81 Å

Organism: Diacronema lutheri (NCBI:txid2081491)

Secondary structure (DSSP, 8-state):
------------HHHHHHHHHHHHHHHHHHHHHHHHHHHHHHHHHHHHHHHHHHHHHHHHHHHHHHHHTT-HHHHHHHHHHHHHHHHHHHHHHHHHHHHHHHHHS---

Sequence (108 aa):
MRGSAMSLTAQNPAGAFVTSIGKRLSVSADTAGRAIKAQTLKAEIMMKEGTIKSVKQEFGVAVYASMEKGDQADTARVFGEFKSRIDALNAEIAAKRLEIQELDKPSQ

Foldseek 3Di:
DDDDPPPPPPPPVVVVVVVVVVVVVVVVVLLVVLVVLLVVLVVVLVVLVVVLVVLVVVLCVLLVVCVVVVVPVVNVVSCVVSVVVNVVSVVSSVVSVVVNVVSPDPDD

pLDDT: mean 82.97, std 19.08, range [37.91, 98.0]